Protein 5FZS (pdb70)

CATH classification: 1.25.40.10

Radius of gyration: 14.58 Å; Cα contacts (8 Å, |Δi|>4): 137; chains: 1; bounding box: 32×23×38 Å

Sequence (107 aa):
NSIKTLSNLANLLAQEGKAEEAIKYMRRKAVSLDPNNIKTLSNLANLLAQEGKAEEEAIKYMRKAVSLDPNNIKTLSNLAVLLAQEGKAEEAIKYMMRKAVSLIDKAAKG

B-factor: mean 29.06, std 10.61, range [14.78, 69.91]

Nearest PDB structures (foldseek):
  5fzr-assembly2_D  TM=9.666E-01  e=1.370E-12  synthetic construct
  5fzq-assembly1_B  TM=9.546E-01  e=1.231E-12  synthetic construct
  5fzr-assembly1_B  TM=9.623E-01  e=2.602E-12  synthetic construct
  3kd7-assembly1_A  TM=7.922E-01  e=3.896E-07  unidentified
  5dse-assembly2_C  TM=7.844E-01  e=1.251E-04  Homo sapiens

Structure (mmCIF, N/CA/C/O backbone):
data_5FZS
#
_entry.id   5FZS
#
_cell.length_a   64.752
_cell.length_b   64.752
_cell.length_c   86.833
_cell.angle_alpha   90.00
_cell.angle_beta   90.00
_cell.angle_gamma   120.00
#
_symmetry.space_group_name_H-M   'P 6 2 2'
#
loop_
_entity.id
_entity.type
_entity.pdbx_description
1 polymer 'DESIGNED TPR PROTEIN'
2 water water
#
loop_
_atom_site.group_PDB
_atom_site.id
_atom_site.type_symbol
_atom_site.label_atom_id
_atom_site.label_alt_id
_atom_site.label_comp_id
_atom_site.label_asym_id
_atom_site.label_entity_id
_atom_site.label_seq_id
_atom_site.pdbx_PDB_ins_code
_atom_site.Cartn_x
_atom_site.Cartn_y
_atom_site.Cartn_z
_atom_site.occupancy
_atom_site.B_iso_or_equiv
_atom_site.auth_seq_id
_atom_site.auth_comp_id
_atom_site.auth_asym_id
_atom_site.auth_atom_id
_atom_site.p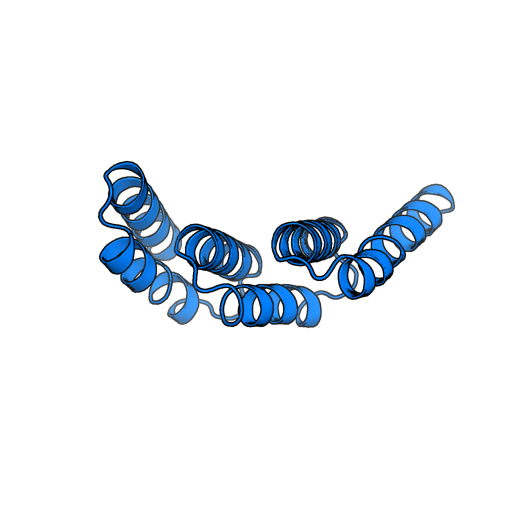dbx_PDB_model_num
ATOM 1 N N . ASN A 1 3 ? 27.717 20.516 2.706 1.00 58.42 1 ASN A N 1
ATOM 2 C CA . ASN A 1 3 ? 27.238 20.106 4.020 1.00 49.93 1 ASN A CA 1
ATOM 3 C C . ASN A 1 3 ? 25.838 19.487 3.930 1.00 44.11 1 ASN A C 1
ATOM 4 O O . ASN A 1 3 ? 24.834 20.197 3.847 1.00 36.63 1 ASN A O 1
ATOM 9 N N . SER A 1 4 ? 25.774 18.160 3.942 1.00 35.26 2 SER A N 1
ATOM 10 C CA . SER A 1 4 ? 24.499 17.469 3.780 1.00 33.12 2 SER A CA 1
ATOM 11 C C . SER A 1 4 ? 23.556 17.689 4.966 1.00 25.24 2 SER A C 1
ATOM 12 O O . SER A 1 4 ? 22.345 17.756 4.781 1.00 26.51 2 SER A O 1
ATOM 15 N N . ILE A 1 5 ? 24.099 17.790 6.177 1.00 22.26 3 ILE A N 1
ATOM 16 C CA . ILE A 1 5 ? 23.261 18.066 7.332 1.00 19.32 3 ILE A CA 1
ATOM 17 C C . ILE A 1 5 ? 22.610 19.437 7.171 1.00 21.92 3 ILE A C 1
ATOM 18 O O . ILE A 1 5 ? 21.417 19.602 7.440 1.00 22.92 3 ILE A O 1
ATOM 23 N N . LYS A 1 6 ? 23.393 20.403 6.691 1.00 25.78 4 LYS A N 1
ATOM 24 C CA . LYS A 1 6 ? 22.891 21.758 6.457 1.00 23.85 4 LYS A CA 1
ATOM 25 C C . LYS A 1 6 ? 21.765 21.745 5.422 1.00 20.91 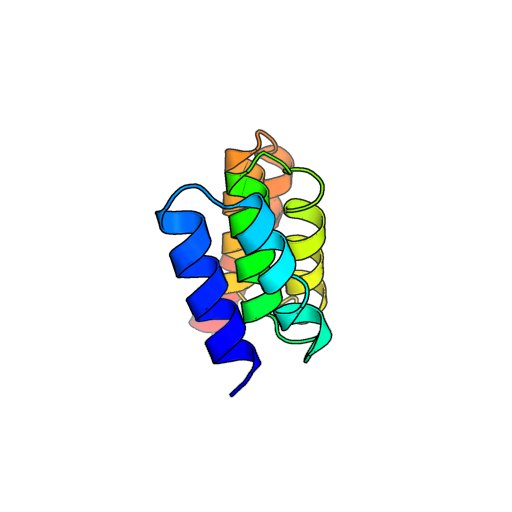4 LYS A C 1
ATOM 26 O O . LYS A 1 6 ? 20.692 22.307 5.645 1.00 23.09 4 LYS A O 1
ATOM 32 N N . THR A 1 7 ? 22.014 21.083 4.303 1.00 19.79 5 THR A N 1
ATOM 33 C CA . THR A 1 7 ? 21.050 21.031 3.206 1.00 19.66 5 THR A CA 1
ATOM 34 C C . THR A 1 7 ? 19.766 20.336 3.620 1.00 22.0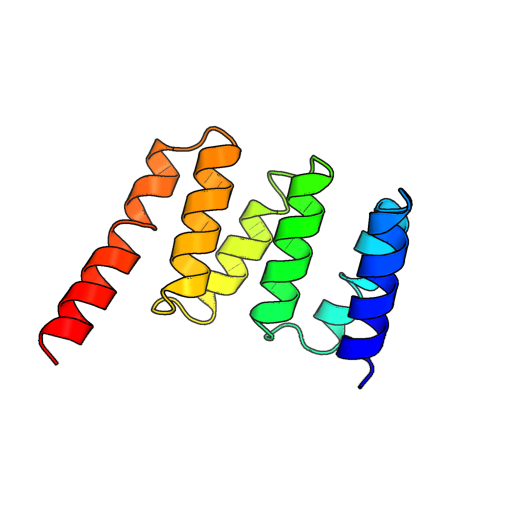6 5 THR A C 1
ATOM 35 O O . THR A 1 7 ? 18.662 20.803 3.305 1.00 23.03 5 THR A O 1
ATOM 39 N N . LEU A 1 8 ? 19.903 19.206 4.306 1.00 20.15 6 LEU A N 1
ATOM 40 C CA . LEU A 1 8 ? 18.739 18.490 4.789 1.00 17.42 6 LEU A CA 1
ATOM 41 C C . LEU A 1 8 ? 17.962 19.326 5.788 1.00 18.38 6 LEU A C 1
ATOM 42 O O . LEU A 1 8 ? 16.734 19.314 5.786 1.00 21.66 6 LEU A O 1
ATOM 47 N N . SER A 1 9 ? 18.681 20.032 6.659 1.00 17.92 7 SER A N 1
ATOM 48 C CA . SER A 1 9 ? 18.021 20.879 7.658 1.00 17.03 7 SER A CA 1
ATOM 49 C C . SER A 1 9 ? 17.300 22.040 6.993 1.00 20.03 7 SER A C 1
ATOM 50 O O . SER A 1 9 ? 16.188 22.394 7.392 1.00 21.03 7 SER A O 1
ATOM 53 N N . ASN A 1 10 ? 17.927 22.629 5.979 1.00 17.57 8 ASN A N 1
ATOM 54 C CA . ASN A 1 10 ? 17.290 23.722 5.233 1.00 17.85 8 ASN A CA 1
ATOM 55 C C . ASN A 1 10 ? 16.027 23.233 4.545 1.00 18.92 8 ASN A C 1
ATOM 56 O O . ASN A 1 10 ? 14.998 23.911 4.562 1.00 22.73 8 ASN A O 1
ATOM 61 N N . LEU A 1 11 ? 16.122 22.069 3.908 1.00 17.48 9 LEU A N 1
ATOM 62 C CA . LEU A 1 11 ? 14.992 21.485 3.208 1.00 17.64 9 LEU A CA 1
ATOM 63 C C . LEU A 1 11 ? 13.859 21.200 4.187 1.00 19.51 9 LEU A C 1
ATOM 64 O O . LEU A 1 11 ? 12.692 21.448 3.894 1.00 21.49 9 LEU A O 1
ATOM 69 N N . ALA A 1 12 ? 14.203 20.650 5.344 1.00 18.10 10 ALA A N 1
ATOM 70 C CA . ALA A 1 12 ? 13.179 20.348 6.347 1.00 18.33 10 ALA A CA 1
ATOM 71 C C . ALA A 1 12 ? 12.493 21.624 6.806 1.00 21.14 10 ALA A C 1
ATOM 72 O O . ALA A 1 12 ? 11.269 21.669 6.973 1.00 21.70 10 ALA A O 1
ATOM 74 N N . ASN A 1 13 ? 13.279 22.668 7.031 1.00 19.74 11 ASN A N 1
ATOM 75 C CA . ASN A 1 13 ? 12.699 23.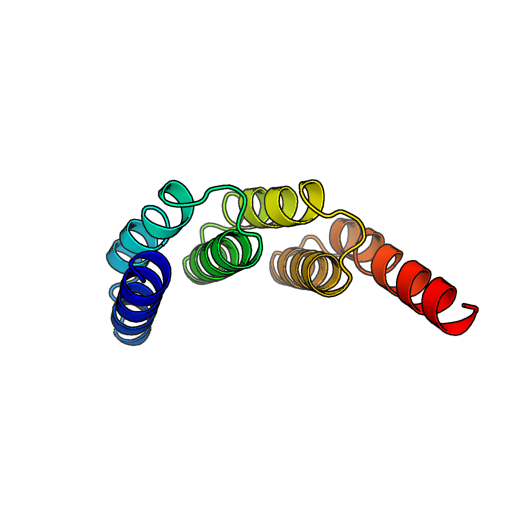940 7.440 1.00 25.98 11 ASN A CA 1
ATOM 76 C C . ASN A 1 13 ? 11.714 24.452 6.397 1.00 24.97 11 ASN A C 1
ATOM 77 O O . ASN A 1 13 ? 10.606 24.876 6.730 1.00 24.27 11 ASN A O 1
ATOM 82 N N . LEU A 1 14 ? 12.109 24.394 5.127 1.00 20.59 12 LEU A N 1
ATOM 83 C CA . LEU A 1 14 ? 11.257 24.874 4.047 1.00 21.12 12 LEU A CA 1
ATOM 84 C C . LEU A 1 14 ? 9.987 24.041 3.918 1.00 26.14 12 LEU A C 1
ATOM 85 O O . LEU A 1 14 ? 8.913 24.587 3.674 1.00 30.01 12 LEU A O 1
ATOM 90 N N . LEU A 1 15 ? 10.110 22.726 4.074 1.00 20.75 13 LEU A N 1
ATOM 91 C CA . LEU A 1 15 ? 8.943 21.848 3.995 1.00 19.46 13 LEU A CA 1
ATOM 92 C C . LEU A 1 15 ? 7.986 22.143 5.149 1.00 21.45 13 LEU A C 1
ATOM 93 O O . LEU A 1 15 ? 6.773 22.195 4.941 1.00 24.04 13 LEU A O 1
ATOM 98 N N . ALA A 1 16 ? 8.533 22.333 6.347 1.00 20.34 14 ALA A N 1
ATOM 99 C CA . ALA A 1 16 ? 7.697 22.591 7.532 1.00 20.80 14 ALA A CA 1
ATOM 100 C C . ALA A 1 16 ? 7.002 23.935 7.414 1.00 31.03 14 ALA A C 1
ATOM 101 O O . ALA A 1 16 ? 5.794 24.038 7.651 1.00 28.86 14 ALA A O 1
ATOM 103 N N . GLN A 1 17 ? 7.759 24.960 7.019 1.00 27.59 15 GLN A N 1
ATOM 104 C CA . GLN A 1 17 ? 7.200 26.302 6.838 1.00 30.72 15 GLN A CA 1
ATOM 105 C C . GLN A 1 17 ? 5.973 26.288 5.960 1.00 28.63 15 GLN A C 1
ATOM 106 O O . GLN A 1 17 ? 5.079 27.125 6.127 1.00 33.72 15 GLN A O 1
ATOM 112 N N . GLU A 1 18 ? 5.944 25.352 5.013 1.00 26.40 16 GLU A N 1
ATOM 113 C CA . GLU A 1 18 ? 4.882 25.251 4.032 1.00 31.82 16 GLU A CA 1
ATOM 114 C C . GLU A 1 18 ? 3.924 24.088 4.297 1.00 30.34 16 GLU A C 1
ATOM 115 O O . GLU A 1 18 ? 3.228 23.637 3.392 1.00 31.91 16 GLU A O 1
ATOM 121 N N . GLY A 1 19 ? 3.893 23.607 5.533 1.00 34.21 17 GLY A N 1
ATOM 122 C CA . GLY A 1 19 ? 2.894 22.621 5.913 1.00 37.50 17 GLY A CA 1
ATOM 123 C C . GLY A 1 19 ? 3.083 21.241 5.313 1.00 35.13 17 GLY A C 1
ATOM 124 O O . GLY A 1 19 ? 2.116 20.526 5.054 1.00 34.08 17 GLY A O 1
ATOM 125 N N . LYS A 1 20 ? 4.331 20.869 5.066 1.00 24.75 18 LYS A N 1
ATOM 126 C CA . LYS A 1 20 ? 4.645 19.489 4.716 1.00 24.83 18 LYS A CA 1
ATOM 127 C C . LYS A 1 20 ? 5.574 18.933 5.788 1.00 23.20 18 LYS A C 1
ATOM 128 O O . LYS A 1 20 ? 6.675 18.474 5.502 1.00 22.12 18 LYS A O 1
ATOM 134 N N . ALA A 1 21 ? 5.136 18.975 7.039 1.00 21.87 19 ALA A N 1
ATOM 135 C CA . ALA A 1 21 ? 6.059 18.651 8.119 1.00 21.48 19 ALA A CA 1
ATOM 136 C C . ALA A 1 21 ? 6.312 17.153 8.317 1.00 21.21 19 ALA A C 1
ATOM 137 O O . ALA A 1 21 ? 7.300 16.778 8.941 1.00 23.27 19 ALA A O 1
ATOM 139 N N . GLU A 1 22 ? 5.449 16.294 7.786 1.00 26.32 20 GLU A N 1
ATOM 140 C CA . GLU A 1 22 ? 5.747 14.866 7.777 1.00 29.56 20 GLU A CA 1
ATOM 141 C C . GLU A 1 22 ? 7.009 14.613 6.956 1.00 27.50 20 GLU A C 1
ATOM 142 O O . GLU A 1 22 ? 7.901 13.863 7.379 1.00 24.96 20 GLU A O 1
ATOM 144 N N . GLU A 1 23 ? 7.083 15.254 5.790 1.00 25.73 21 GLU A N 1
ATOM 145 C CA . GLU A 1 23 ? 8.277 15.203 4.957 1.00 24.06 21 GLU A CA 1
ATOM 146 C C . GLU A 1 23 ? 9.453 15.852 5.672 1.00 21.26 21 GLU A C 1
ATOM 147 O O . GLU A 1 23 ? 10.570 15.341 5.619 1.00 22.83 21 GLU A O 1
ATOM 150 N N . ALA A 1 24 ? 9.212 16.994 6.314 1.00 18.74 22 ALA A N 1
ATOM 151 C CA . ALA A 1 24 ? 10.267 17.676 7.055 1.00 15.87 22 ALA A CA 1
ATOM 152 C C . ALA A 1 24 ? 10.886 16.764 8.104 1.00 15.99 22 ALA A C 1
ATOM 153 O O . ALA A 1 24 ? 12.103 16.764 8.307 1.00 17.44 22 ALA A O 1
ATOM 155 N N . ILE A 1 25 ? 10.036 16.014 8.802 1.00 15.66 23 ILE A N 1
ATOM 156 C CA . ILE A 1 25 ? 10.527 15.102 9.834 1.00 15.96 23 ILE A CA 1
ATOM 157 C C . ILE A 1 25 ? 11.416 14.034 9.225 1.00 15.57 23 ILE A C 1
ATOM 158 O O . ILE A 1 25 ? 12.458 13.707 9.786 1.00 17.76 23 ILE A O 1
ATOM 163 N N . LYS A 1 26 ? 11.034 13.532 8.058 1.00 17.85 24 LYS A N 1
ATOM 164 C CA . LYS A 1 26 ? 11.854 12.524 7.394 1.00 19.19 24 LYS A CA 1
ATOM 165 C C . LYS A 1 26 ? 13.244 13.070 7.078 1.00 19.50 24 LYS A C 1
ATOM 166 O O . LYS A 1 26 ? 14.254 12.411 7.331 1.00 18.37 24 LYS A O 1
ATOM 172 N N . TYR A 1 27 ? 13.311 14.282 6.540 1.00 18.08 25 TYR A N 1
ATOM 173 C CA . TYR A 1 27 ? 14.619 14.846 6.222 1.00 15.52 25 TYR A CA 1
ATOM 174 C C . TYR A 1 27 ? 15.413 15.203 7.477 1.00 15.92 25 TYR A C 1
ATOM 175 O O . TYR A 1 27 ? 16.633 15.091 7.479 1.00 19.06 25 TYR A O 1
ATOM 184 N N . MET A 1 28 ? 14.743 15.616 8.553 1.00 16.10 26 MET A N 1
ATOM 185 C CA . MET A 1 28 ? 15.479 15.842 9.799 1.00 18.12 26 MET A CA 1
ATOM 186 C C . MET A 1 28 ? 16.014 14.541 10.385 1.00 18.24 26 MET A C 1
ATOM 187 O O . MET A 1 28 ? 17.102 14.528 10.973 1.00 19.64 26 MET A O 1
ATOM 192 N N . ARG A 1 29 ? 15.267 13.441 10.244 1.00 16.82 27 ARG A N 1
ATOM 193 C CA A ARG A 1 29 ? 15.754 12.144 10.710 0.50 18.24 27 ARG A CA 1
ATOM 194 C CA B ARG A 1 29 ? 15.756 12.146 10.707 0.50 18.23 27 ARG A CA 1
ATOM 195 C C . ARG A 1 29 ? 16.996 11.740 9.927 1.00 20.20 27 ARG A C 1
ATOM 196 O O . ARG A 1 29 ? 17.946 11.204 10.488 1.00 18.69 27 ARG A O 1
ATOM 211 N N . LYS A 1 30 ? 16.976 11.998 8.629 1.00 20.38 28 LYS A N 1
ATOM 212 C CA . LYS A 1 30 ? 18.138 11.731 7.799 1.00 17.32 28 LYS A CA 1
ATOM 213 C C . LYS A 1 30 ? 19.327 12.573 8.256 1.00 17.43 28 LYS A C 1
ATOM 214 O O . LYS A 1 30 ? 20.453 12.066 8.336 1.00 18.94 28 LYS A O 1
ATOM 220 N N . ALA A 1 31 ? 19.077 13.843 8.562 1.00 18.60 29 ALA A N 1
ATOM 221 C CA . ALA A 1 31 ? 20.123 14.724 9.073 1.00 20.81 29 ALA A CA 1
ATOM 222 C C . ALA A 1 31 ? 20.736 14.154 10.353 1.00 20.19 29 ALA A C 1
ATOM 223 O O . ALA A 1 31 ? 21.963 14.148 10.505 1.00 21.00 29 ALA A O 1
ATOM 225 N N . VAL A 1 32 ? 19.899 13.646 11.261 1.00 17.64 30 VAL A N 1
ATOM 226 C CA . VAL A 1 32 ? 20.419 12.991 12.466 1.00 21.38 30 VAL A CA 1
ATOM 227 C C . VAL A 1 32 ? 21.269 11.756 12.122 1.00 20.27 30 VAL A C 1
ATOM 228 O O . VAL A 1 32 ? 22.346 11.574 12.692 1.00 21.23 30 VAL A O 1
ATOM 232 N N . SER A 1 33 ? 20.828 10.908 11.178 1.00 19.24 31 SER A N 1
ATOM 233 C CA . SER A 1 33 ? 21.595 9.702 10.862 1.00 20.54 31 SER A CA 1
ATOM 234 C C . SER A 1 33 ? 22.986 10.028 10.350 1.00 21.62 31 SER A C 1
ATOM 235 O O . SER A 1 33 ? 23.929 9.264 10.555 1.00 24.89 31 SER A O 1
ATOM 238 N N . LEU A 1 34 ? 23.113 11.159 9.660 1.00 22.16 32 LEU A N 1
ATOM 239 C CA . LEU A 1 34 ? 24.414 11.551 9.139 1.00 22.26 32 LEU A CA 1
ATOM 240 C C . LEU A 1 34 ? 25.421 11.831 10.252 1.00 23.09 32 LEU A C 1
ATOM 241 O O . LEU A 1 34 ? 26.616 11.643 10.054 1.00 24.81 32 LEU A O 1
ATOM 246 N N . ASP A 1 35 ? 24.937 12.298 11.399 1.00 23.35 33 ASP A N 1
ATOM 247 C CA . ASP A 1 35 ? 25.790 12.516 12.575 1.00 24.72 33 ASP A CA 1
ATOM 248 C C . ASP A 1 35 ? 24.925 12.464 13.819 1.00 21.69 33 ASP A C 1
ATOM 249 O O . ASP A 1 35 ? 24.426 13.482 14.283 1.00 21.26 33 ASP A O 1
ATOM 254 N N . PRO A 1 36 ? 24.727 11.260 14.364 1.00 24.88 34 PRO A N 1
ATOM 255 C CA . PRO A 1 36 ? 23.740 11.078 15.440 1.00 23.20 34 PRO A CA 1
ATOM 256 C C . PRO A 1 36 ? 24.131 11.731 16.766 1.00 25.49 34 PRO A C 1
ATOM 257 O O . PRO A 1 36 ? 23.282 11.826 17.651 1.00 30.83 34 PRO A O 1
ATOM 261 N N . ASN A 1 37 ? 25.377 12.179 16.896 1.00 28.96 35 ASN A N 1
ATOM 262 C CA . ASN A 1 37 ? 25.827 12.821 18.131 1.00 31.82 35 ASN A CA 1
ATOM 263 C C . ASN A 1 37 ? 25.736 14.340 18.090 1.00 32.92 35 ASN A C 1
ATOM 264 O O . ASN A 1 37 ? 26.113 15.022 19.042 1.00 32.68 35 ASN A O 1
ATOM 269 N N . ASN A 1 38 ? 25.223 14.867 16.986 1.00 28.16 36 ASN A N 1
ATOM 270 C CA . ASN A 1 38 ? 25.083 16.299 16.820 1.00 24.89 36 ASN A CA 1
ATOM 271 C C . ASN A 1 38 ? 23.906 16.805 17.639 1.00 24.28 36 ASN A C 1
ATOM 272 O O . ASN A 1 38 ? 22.756 16.570 17.297 1.00 22.31 36 ASN A O 1
ATOM 277 N N . ILE A 1 39 ? 24.205 17.496 18.733 1.00 22.71 37 ILE A N 1
ATOM 278 C CA . ILE A 1 39 ? 23.183 17.973 19.662 1.00 18.08 37 ILE A CA 1
ATOM 279 C C . ILE A 1 39 ? 22.223 18.958 19.013 1.00 19.16 37 ILE A C 1
ATOM 280 O O . ILE A 1 39 ? 21.033 19.015 19.360 1.00 21.07 37 ILE A O 1
ATOM 285 N N . LYS A 1 40 ? 22.737 19.749 18.078 1.00 22.40 38 LYS A N 1
ATOM 286 C CA . LYS A 1 40 ? 21.896 20.727 17.411 1.00 19.94 38 LYS A CA 1
ATOM 287 C C . LYS A 1 40 ? 20.891 20.030 16.510 1.00 20.30 38 LYS A C 1
ATOM 288 O O . LYS A 1 40 ? 19.715 20.367 16.514 1.00 19.52 38 LYS A O 1
ATOM 294 N N . THR A 1 41 ? 21.339 19.041 15.752 1.00 18.65 39 THR A N 1
ATOM 295 C CA . THR A 1 41 ? 20.395 18.321 14.894 1.00 16.14 39 THR A CA 1
ATOM 296 C C . THR A 1 41 ? 19.344 17.612 15.741 1.00 16.14 39 THR A C 1
ATOM 297 O O . THR A 1 41 ? 18.147 17.618 15.417 1.00 17.92 39 THR A O 1
ATOM 301 N N . LEU A 1 42 ? 19.793 16.970 16.819 1.00 15.58 40 LEU A N 1
ATOM 302 C CA . LEU A 1 42 ? 18.863 16.299 17.724 1.00 16.11 40 LEU A CA 1
ATOM 303 C C . LEU A 1 42 ? 17.830 17.259 18.283 1.00 19.13 40 LEU A C 1
ATOM 304 O O . LEU A 1 42 ? 16.642 16.937 18.346 1.00 18.01 40 LEU A O 1
ATOM 309 N N . SER A 1 43 ? 18.277 18.445 18.682 1.00 17.14 41 SER A N 1
ATOM 310 C CA . SER A 1 43 ? 17.371 19.441 19.230 1.00 16.16 41 SER A CA 1
ATOM 311 C C . SER A 1 43 ? 16.400 19.953 18.191 1.00 17.13 41 SER A C 1
ATOM 312 O O . SER A 1 43 ? 15.223 20.154 18.477 1.00 16.51 41 SER A O 1
ATOM 315 N N . ASN A 1 44 ? 16.900 20.185 16.985 1.00 18.44 42 ASN A N 1
ATOM 316 C CA . ASN A 1 44 ? 16.031 20.660 15.922 1.00 18.49 42 ASN A CA 1
ATOM 317 C C . ASN A 1 44 ? 14.950 19.640 15.566 1.00 17.48 42 ASN A C 1
ATOM 318 O O . ASN A 1 44 ? 13.782 20.005 15.374 1.00 18.47 42 ASN A O 1
ATOM 323 N N . LEU A 1 45 ? 15.315 18.366 15.529 1.00 15.61 43 LEU A N 1
ATOM 324 C CA . LEU A 1 45 ? 14.340 17.319 15.263 1.00 14.78 43 LEU A CA 1
ATOM 325 C C . LEU A 1 45 ? 13.311 17.264 16.385 1.00 18.38 43 LEU A C 1
ATOM 326 O O . LEU A 1 45 ? 12.105 17.138 16.138 1.00 16.28 43 LEU A O 1
ATOM 331 N N . ALA A 1 46 ? 13.780 17.361 17.624 1.00 17.27 44 ALA A N 1
ATOM 332 C CA . ALA A 1 46 ? 12.869 17.317 18.766 1.00 17.60 44 ALA A CA 1
ATOM 333 C C . ALA A 1 46 ? 11.839 18.434 18.679 1.00 14.87 44 ALA A C 1
ATOM 334 O O . ALA A 1 46 ? 10.663 18.210 18.918 1.00 16.11 44 ALA A O 1
ATOM 336 N N . ASN A 1 47 ? 12.284 19.639 18.353 1.00 15.43 45 ASN A N 1
ATOM 337 C CA . ASN A 1 47 ? 11.390 20.782 18.285 1.00 19.22 45 ASN A CA 1
ATOM 338 C C . ASN A 1 47 ? 10.356 20.596 17.185 1.00 16.63 45 ASN A C 1
ATOM 339 O O . ASN A 1 47 ? 9.182 20.918 17.372 1.00 18.41 45 ASN A O 1
ATOM 344 N N . LEU A 1 48 ? 10.792 20.058 16.053 1.00 17.84 46 LEU A N 1
ATOM 345 C CA . LEU A 1 48 ? 9.882 19.771 14.945 1.00 16.54 46 LEU A CA 1
ATOM 346 C C . LEU A 1 48 ? 8.867 18.701 15.336 1.00 18.82 46 LEU A C 1
ATOM 347 O O . LEU A 1 48 ? 7.670 18.831 15.051 1.00 17.38 46 LEU A O 1
ATOM 352 N N . LEU A 1 49 ? 9.342 17.652 16.002 1.00 15.53 47 LEU A N 1
ATOM 353 C CA . LEU A 1 49 ? 8.452 16.604 16.464 1.00 16.24 47 LEU A CA 1
ATOM 354 C C . LEU A 1 49 ? 7.395 17.178 17.386 1.00 17.06 47 LEU A C 1
ATOM 355 O O . LEU A 1 49 ? 6.227 16.845 17.274 1.00 18.11 47 LEU A O 1
ATOM 360 N N . ALA A 1 50 ? 7.819 18.043 18.305 1.00 19.90 48 ALA A N 1
ATOM 361 C CA . ALA A 1 50 ? 6.899 18.628 19.285 1.00 19.12 48 ALA A CA 1
ATOM 362 C C . ALA A 1 50 ? 5.833 19.468 18.596 1.00 21.48 48 ALA A C 1
ATOM 363 O O . ALA A 1 50 ? 4.649 19.438 18.958 1.00 20.63 48 ALA A O 1
ATOM 365 N N . GLN A 1 51 ? 6.267 20.227 17.601 1.00 21.25 49 GLN A N 1
ATOM 366 C CA . GLN A 1 51 ? 5.366 21.076 16.828 1.00 19.29 49 GLN A CA 1
ATOM 367 C C . GLN A 1 51 ? 4.286 20.251 16.134 1.00 20.24 49 GLN A C 1
ATOM 368 O O . GLN A 1 51 ? 3.142 20.689 15.968 1.00 21.76 49 GLN A O 1
ATOM 374 N N . GLU A 1 52 ? 4.660 19.043 15.736 1.00 19.58 50 GLU A N 1
ATOM 375 C CA . GLU A 1 52 ? 3.753 18.170 15.004 1.00 20.51 50 GLU A CA 1
ATOM 376 C C . GLU A 1 52 ? 2.999 17.199 15.899 1.00 21.51 50 GLU A C 1
ATOM 377 O O . GLU A 1 52 ? 2.371 16.265 15.406 1.00 23.65 50 GLU A O 1
ATOM 383 N N . GLY A 1 53 ? 3.035 17.429 17.208 1.00 21.62 51 GLY A N 1
ATOM 384 C CA . GLY A 1 53 ? 2.193 16.671 18.125 1.00 24.97 51 GLY A CA 1
ATOM 385 C C . GLY A 1 53 ? 2.798 15.359 18.593 1.00 27.35 51 GLY A C 1
ATOM 386 O O . GLY A 1 53 ? 2.140 14.576 19.283 1.00 31.81 51 GLY A O 1
ATOM 387 N N . LYS A 1 54 ? 4.049 15.119 18.213 1.00 21.06 52 LYS A N 1
ATOM 388 C CA . LYS A 1 54 ? 4.743 13.900 18.618 1.00 20.56 52 LYS A CA 1
ATOM 389 C C . LYS A 1 54 ? 5.547 14.194 19.885 1.00 21.73 52 LYS A C 1
ATOM 390 O O . LYS A 1 54 ? 6.776 14.198 19.873 1.00 21.23 52 LYS A O 1
ATOM 396 N N . ALA A 1 55 ? 4.829 14.469 20.969 1.00 22.75 53 ALA A N 1
ATOM 397 C CA . ALA A 1 55 ? 5.434 15.012 22.181 1.00 24.58 53 ALA A CA 1
ATOM 398 C C . ALA A 1 55 ? 6.346 14.011 22.861 1.00 22.59 53 ALA A C 1
ATOM 399 O O . ALA A 1 55 ? 7.440 14.371 23.308 1.00 21.82 53 ALA A O 1
ATOM 401 N N . GLU A 1 56 ? 5.876 12.766 22.955 1.00 25.97 54 GLU A N 1
ATOM 402 C CA . GLU A 1 56 ? 6.650 11.687 23.566 1.00 25.65 54 GLU A CA 1
ATOM 403 C C . GLU A 1 56 ? 7.983 11.520 22.849 1.00 24.57 54 GLU A C 1
ATOM 404 O O . GLU A 1 56 ? 9.041 11.467 23.481 1.00 24.01 54 GLU A O 1
ATOM 407 N N . GLU A 1 57 ? 7.935 11.453 21.526 1.00 24.28 55 GLU A N 1
ATOM 408 C CA A GLU A 1 57 ? 9.154 11.290 20.753 0.50 23.77 55 GLU A CA 1
ATOM 409 C CA B GLU A 1 57 ? 9.148 11.307 20.724 0.50 24.19 55 GLU A CA 1
ATOM 410 C C . GLU A 1 57 ? 10.034 12.535 20.851 1.00 21.46 55 GLU A C 1
ATOM 411 O O . GLU A 1 57 ? 11.254 12.425 20.933 1.00 20.67 55 GLU A O 1
ATOM 422 N N . ALA A 1 58 ? 9.423 13.721 20.845 1.00 17.28 56 ALA A N 1
ATOM 423 C CA . ALA A 1 58 ? 10.196 14.953 20.969 1.00 17.86 56 ALA A CA 1
ATOM 424 C C . ALA A 1 58 ? 10.982 14.967 22.271 1.00 21.73 56 ALA A C 1
ATOM 425 O O . ALA A 1 58 ? 12.152 15.343 22.305 1.00 19.15 56 ALA A O 1
ATOM 427 N N . ILE A 1 59 ? 10.316 14.572 23.354 1.00 18.58 57 ILE A N 1
ATOM 428 C CA . ILE A 1 59 ? 10.954 14.578 24.657 1.00 17.63 57 ILE A CA 1
ATOM 429 C C . ILE A 1 59 ? 12.100 13.575 24.684 1.00 20.92 57 ILE A C 1
ATOM 430 O O . ILE A 1 59 ? 13.168 13.889 25.193 1.00 21.71 57 ILE A O 1
ATOM 435 N N . LYS A 1 60 ? 11.894 12.392 24.101 1.00 20.92 58 LYS A N 1
ATOM 436 C CA . LYS A 1 60 ? 12.962 11.398 23.987 1.00 21.97 58 LYS A CA 1
ATOM 437 C C . LYS A 1 60 ? 14.200 11.963 23.288 1.00 21.84 58 LYS A C 1
ATOM 438 O O . LYS A 1 60 ? 15.327 11.772 23.750 1.00 23.02 58 LYS A O 1
ATOM 444 N N . TYR A 1 61 ? 13.992 12.662 22.180 1.00 20.70 59 TYR A N 1
ATOM 445 C CA . TYR A 1 61 ? 15.120 13.178 21.421 1.00 17.47 59 TYR A CA 1
ATOM 446 C C . TYR A 1 61 ? 15.811 14.298 22.181 1.00 19.79 59 TYR A C 1
ATOM 447 O O . TYR A 1 61 ? 17.030 14.395 22.147 1.00 23.52 59 TYR A O 1
ATOM 456 N N . MET A 1 62 ? 15.041 15.122 22.885 1.00 18.13 60 MET A N 1
ATOM 457 C CA . MET A 1 62 ? 15.634 16.233 23.621 1.00 19.80 60 MET A CA 1
ATOM 458 C C . MET A 1 62 ? 16.379 15.708 24.846 1.00 19.05 60 MET A C 1
ATOM 459 O O . MET A 1 62 ? 17.447 16.220 25.201 1.00 24.76 60 MET A O 1
ATOM 464 N N . ARG A 1 63 ? 15.821 14.685 25.486 1.00 18.77 61 ARG A N 1
ATOM 465 C CA . ARG A 1 63 ? 16.522 14.008 26.576 1.00 18.73 61 ARG A CA 1
ATOM 466 C C . ARG A 1 63 ? 17.836 13.414 26.084 1.00 25.80 61 ARG A C 1
ATOM 467 O O . ARG A 1 63 ? 18.835 13.439 26.801 1.00 26.16 61 ARG A O 1
ATOM 471 N N . LYS A 1 64 ? 17.830 12.858 24.872 1.00 22.04 62 LYS A N 1
ATOM 472 C CA . LYS A 1 64 ? 19.048 12.286 24.315 1.00 22.58 62 LYS A CA 1
ATOM 473 C C . LYS A 1 64 ? 20.088 13.385 24.139 1.00 22.83 62 LYS A C 1
ATOM 474 O O . LYS A 1 64 ? 21.253 13.203 24.492 1.00 25.91 62 LYS A O 1
ATOM 480 N N . ALA A 1 65 ? 19.652 14.527 23.619 1.00 23.09 63 ALA A N 1
ATOM 481 C CA . ALA A 1 65 ? 20.551 15.654 23.410 1.00 20.33 63 ALA A CA 1
ATOM 482 C C . ALA A 1 65 ? 21.183 16.076 24.733 1.00 25.40 63 ALA A C 1
ATOM 483 O O . ALA A 1 65 ? 22.381 16.356 24.789 1.00 23.12 63 ALA A O 1
ATOM 485 N N . VAL A 1 66 ? 20.391 16.092 25.803 1.00 22.81 64 VAL A N 1
ATOM 486 C CA . VAL A 1 66 ? 20.940 16.385 27.136 1.00 19.72 64 VAL A CA 1
ATOM 487 C C . VAL A 1 66 ? 21.913 15.310 27.611 1.00 26.17 64 VAL A C 1
ATOM 488 O O . VAL A 1 66 ? 22.987 15.619 28.137 1.00 29.44 64 VAL A O 1
ATOM 492 N N . SER A 1 67 ? 21.544 14.044 27.441 1.00 26.70 65 SER A N 1
ATOM 493 C CA . SER A 1 67 ? 22.403 12.963 27.905 1.00 26.36 65 SER A CA 1
ATOM 494 C C . SER A 1 67 ? 23.790 13.014 27.266 1.00 23.73 65 SER A C 1
ATOM 495 O O . SER A 1 67 ? 24.775 12.598 27.878 1.00 30.75 65 SER A O 1
ATOM 498 N N . LEU A 1 68 ? 23.869 13.537 26.046 1.00 25.88 66 LEU A N 1
ATOM 499 C CA . LEU A 1 68 ? 25.136 13.590 25.316 1.00 25.08 66 LEU A CA 1
ATOM 500 C C . LEU A 1 68 ? 26.020 14.765 25.721 1.00 30.26 66 LEU A C 1
ATOM 501 O O . LEU A 1 68 ? 27.220 14.767 25.442 1.00 37.72 66 LEU A O 1
ATOM 506 N N . ASP A 1 69 ? 25.427 15.765 26.364 1.00 25.50 67 ASP A N 1
ATOM 507 C CA . ASP A 1 69 ? 26.197 16.834 27.016 1.00 28.33 67 ASP A CA 1
ATOM 508 C C . ASP A 1 69 ? 25.356 17.409 28.141 1.00 27.37 67 ASP A C 1
ATOM 509 O O . ASP A 1 69 ? 24.665 18.412 27.964 1.00 22.91 67 ASP A O 1
ATOM 514 N N . PRO A 1 70 ? 25.412 16.762 29.312 1.00 24.46 68 PRO A N 1
ATOM 515 C CA . PRO A 1 70 ? 24.481 17.005 30.418 1.00 24.71 68 PRO A CA 1
ATOM 516 C C . PRO A 1 70 ? 24.672 18.336 31.129 1.00 24.84 68 PRO A C 1
ATOM 517 O O . PRO A 1 70 ? 23.806 18.704 31.921 1.00 27.52 68 PRO A O 1
ATOM 521 N N . ASN A 1 71 ? 25.759 19.044 30.842 1.00 24.35 69 ASN A N 1
ATOM 522 C CA . ASN A 1 71 ? 26.024 20.321 31.494 1.00 23.77 69 ASN A CA 1
ATOM 523 C C . ASN A 1 71 ? 25.816 21.508 30.562 1.00 27.76 69 ASN A C 1
ATOM 524 O O . ASN A 1 71 ? 26.232 22.623 30.863 1.00 29.32 69 ASN A O 1
ATOM 529 N N . ASN A 1 72 ? 25.165 21.255 29.433 1.00 26.54 70 ASN A N 1
ATOM 530 C CA . ASN A 1 72 ? 24.870 22.292 28.445 1.00 23.43 70 ASN A CA 1
ATOM 531 C C . ASN A 1 72 ? 23.607 23.050 28.826 1.00 25.36 70 ASN A C 1
ATOM 532 O O . ASN A 1 72 ? 22.513 22.494 28.785 1.00 24.47 70 ASN A O 1
ATOM 537 N N . ILE A 1 73 ? 23.744 24.323 29.191 1.00 24.15 71 ILE A N 1
ATOM 538 C CA . ILE A 1 73 ? 22.584 25.046 29.704 1.00 19.97 71 ILE A CA 1
ATOM 539 C C . ILE A 1 73 ? 21.555 25.313 28.613 1.00 25.10 71 ILE A C 1
ATOM 540 O O . ILE A 1 73 ? 20.378 25.500 28.911 1.00 23.31 71 ILE A O 1
ATOM 545 N N . LYS A 1 74 ? 21.986 25.330 27.354 1.00 23.42 72 LYS A N 1
ATOM 546 C CA . LYS A 1 74 ? 21.051 25.538 26.257 1.00 21.71 72 LYS A CA 1
ATOM 547 C C . LYS A 1 74 ? 20.161 24.313 26.089 1.00 22.02 72 LYS A C 1
ATOM 548 O O . LYS A 1 74 ? 18.944 24.421 26.004 1.00 23.69 72 LYS A O 1
ATOM 550 N N . THR A 1 75 ? 20.778 23.140 26.057 1.00 21.58 73 THR A N 1
ATOM 551 C CA . THR A 1 75 ? 20.025 21.907 25.921 1.00 24.02 73 THR A CA 1
ATOM 552 C C . THR A 1 75 ? 19.109 21.690 27.131 1.00 24.96 73 THR A C 1
ATOM 553 O O . THR A 1 75 ? 17.949 21.309 26.982 1.00 23.21 73 THR A O 1
ATOM 557 N N . LEU A 1 76 ? 19.628 21.950 28.329 1.00 20.52 74 LEU A N 1
ATOM 558 C CA . LEU A 1 76 ? 18.832 21.783 29.545 1.00 19.96 74 LEU A CA 1
ATOM 559 C C . LEU A 1 76 ? 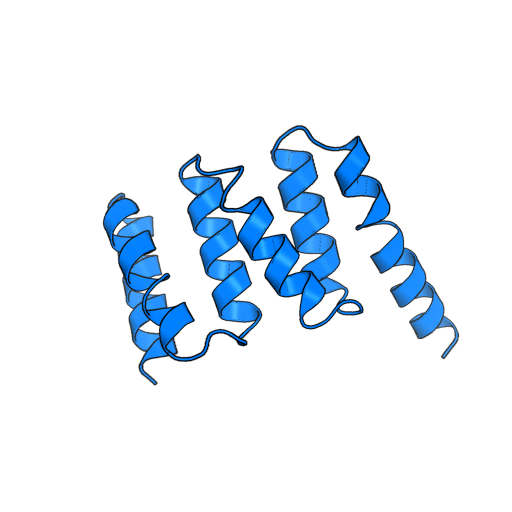17.618 22.679 29.548 1.00 21.05 74 LEU A C 1
ATOM 560 O O . LEU A 1 76 ? 16.522 22.227 29.873 1.00 22.79 74 LEU A O 1
ATOM 565 N N . SER A 1 77 ? 17.810 23.951 29.209 1.00 21.75 75 SER A N 1
ATOM 566 C CA . SER A 1 77 ? 16.696 24.888 29.234 1.00 22.32 75 SER A CA 1
ATOM 567 C C . SER A 1 77 ? 15.706 24.565 28.104 1.00 24.07 75 SER A C 1
ATOM 568 O O . SER A 1 77 ? 14.498 24.717 28.282 1.00 22.71 75 SER A O 1
ATOM 571 N N . ASN A 1 78 ? 16.199 24.084 26.963 1.00 21.05 76 ASN A N 1
ATOM 572 C CA . ASN A 1 78 ? 15.291 23.640 25.900 1.00 21.76 76 ASN A CA 1
ATOM 573 C C . ASN A 1 78 ? 14.445 22.445 26.329 1.00 19.96 76 ASN A C 1
ATOM 574 O O . ASN A 1 78 ? 13.248 22.378 26.028 1.00 22.05 76 ASN A O 1
ATOM 579 N N . LEU A 1 79 ? 15.052 21.496 27.037 1.00 19.27 77 LEU A N 1
ATOM 580 C CA . LEU A 1 79 ? 14.291 20.354 27.524 1.00 20.24 77 LEU A CA 1
ATOM 581 C C . LEU A 1 79 ? 13.252 20.809 28.527 1.00 21.56 77 LEU A C 1
ATOM 582 O O . LEU A 1 79 ? 12.117 20.350 28.492 1.00 21.50 77 LEU A O 1
ATOM 587 N N . ALA A 1 80 ? 13.638 21.721 29.411 1.00 22.11 78 ALA A N 1
ATOM 588 C CA . ALA A 1 80 ? 12.702 22.243 30.400 1.00 22.55 78 ALA A CA 1
ATOM 589 C C . ALA A 1 80 ? 11.527 22.941 29.727 1.00 24.73 78 ALA A C 1
ATOM 590 O O . ALA A 1 80 ? 10.374 22.749 30.109 1.00 22.52 78 ALA A O 1
ATOM 592 N N . VAL A 1 81 ? 11.818 23.755 28.718 1.00 22.50 79 VAL A N 1
ATOM 593 C CA . VAL A 1 81 ? 10.755 24.504 28.058 1.00 22.78 79 VAL A CA 1
ATOM 594 C C . VAL A 1 81 ? 9.828 23.541 27.333 1.00 21.13 79 VAL A C 1
ATOM 595 O O . VAL A 1 81 ? 8.606 23.684 27.393 1.00 26.67 79 VAL A O 1
ATOM 599 N N . LEU A 1 82 ? 10.415 22.544 26.679 1.00 24.47 80 LEU A N 1
ATOM 600 C CA . LEU A 1 82 ? 9.631 21.533 25.976 1.00 20.46 80 LEU A CA 1
ATOM 601 C C . LEU A 1 82 ? 8.732 20.769 26.943 1.00 25.74 80 LEU A C 1
ATOM 602 O O . LEU A 1 82 ? 7.542 20.607 26.698 1.00 25.87 80 LEU A O 1
ATOM 607 N N . LEU A 1 83 ? 9.298 20.291 28.044 1.00 22.57 81 LEU A N 1
ATOM 608 C CA . LEU A 1 83 ? 8.500 19.575 29.034 1.00 22.92 81 LEU A CA 1
ATOM 609 C C . LEU A 1 83 ? 7.379 20.435 29.601 1.00 29.24 81 LEU A C 1
ATOM 610 O O . LEU A 1 83 ? 6.257 19.968 29.760 1.00 29.34 81 LEU A O 1
ATOM 615 N N . ALA A 1 84 ? 7.675 21.694 29.901 1.00 25.55 82 ALA A N 1
ATOM 616 C CA . ALA A 1 84 ? 6.648 22.567 30.452 1.00 27.35 82 ALA A CA 1
ATOM 617 C C . ALA A 1 84 ? 5.517 22.770 29.451 1.00 27.55 82 ALA A C 1
ATOM 618 O O . ALA A 1 84 ? 4.337 22.715 29.814 1.00 32.70 82 ALA A O 1
ATOM 620 N N . GLN A 1 85 ? 5.877 23.019 28.196 1.00 26.48 83 GLN A N 1
ATOM 621 C CA . GLN A 1 85 ? 4.877 23.223 27.155 1.00 29.29 83 GLN A CA 1
ATOM 622 C C . GLN A 1 85 ? 4.035 21.976 26.927 1.00 33.73 83 GLN A C 1
ATOM 623 O O . GLN A 1 85 ? 2.900 22.071 26.463 1.00 35.01 83 GLN A O 1
ATOM 629 N N . GLU A 1 86 ? 4.583 20.811 27.260 1.00 30.65 84 GLU A N 1
ATOM 630 C CA . GLU A 1 86 ? 3.859 19.556 27.059 1.00 39.38 84 GLU A CA 1
ATOM 631 C C . GLU A 1 86 ? 3.138 19.074 28.317 1.00 47.03 84 GLU A C 1
ATOM 632 O O . GLU A 1 86 ? 2.731 17.915 28.399 1.00 49.17 84 GLU A O 1
ATOM 638 N N . GLY A 1 87 ? 2.981 19.965 29.292 1.00 46.15 85 GLY A N 1
ATOM 639 C CA . GLY A 1 87 ? 2.190 19.673 30.476 1.00 44.60 85 GLY A CA 1
ATOM 640 C C . GLY A 1 87 ? 2.910 18.903 31.566 1.00 43.51 85 GLY A C 1
ATOM 641 O O . GLY A 1 87 ? 2.277 18.363 32.472 1.00 51.05 85 GLY A O 1
ATOM 642 N N . LYS A 1 88 ? 4.235 18.856 31.488 1.00 32.95 86 LYS A N 1
ATOM 643 C CA . LYS A 1 88 ? 5.039 18.149 32.480 1.00 30.98 86 LYS A CA 1
ATOM 644 C C . LYS A 1 88 ? 5.934 19.128 33.228 1.00 32.15 86 LYS A C 1
ATOM 645 O O . LYS A 1 88 ? 7.146 18.941 33.310 1.00 32.92 86 LYS A O 1
ATOM 651 N N . ALA A 1 89 ? 5.323 20.179 33.766 1.00 37.12 87 ALA A N 1
ATOM 652 C C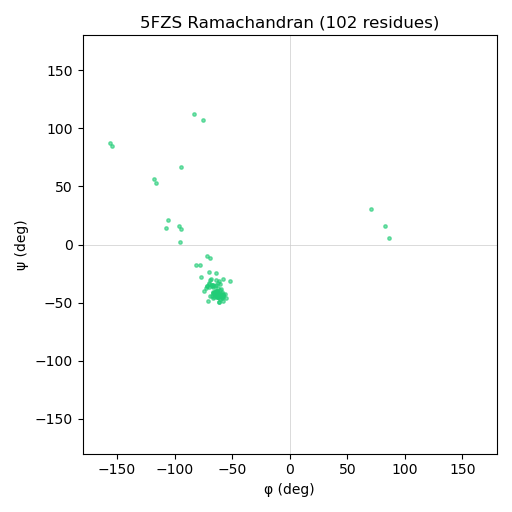A . ALA A 1 89 ? 6.058 21.245 34.442 1.00 30.20 87 ALA A CA 1
ATOM 653 C C . ALA A 1 89 ? 6.859 20.725 35.632 1.00 32.78 87 ALA A C 1
ATOM 654 O O . ALA A 1 89 ? 7.982 21.164 35.869 1.00 33.13 87 ALA A O 1
ATOM 656 N N . GLU A 1 90 ? 6.288 19.783 36.374 1.00 39.09 88 GLU A N 1
ATOM 657 C CA . GLU A 1 90 ? 6.976 19.206 37.521 1.00 38.35 88 GLU A CA 1
ATOM 658 C C . GLU A 1 90 ? 8.308 18.579 37.120 1.00 37.88 88 GLU A C 1
ATOM 659 O O . GLU A 1 90 ? 9.313 18.749 37.808 1.00 39.05 88 GLU A O 1
ATOM 661 N N . GLU A 1 91 ? 8.311 17.861 36.000 1.00 39.69 89 GLU A N 1
ATOM 662 C CA . GLU A 1 91 ? 9.534 17.257 35.477 1.00 38.59 89 GLU A CA 1
ATOM 663 C C . GLU A 1 91 ? 10.462 18.324 34.905 1.00 38.26 89 GLU A C 1
ATOM 664 O O . GLU A 1 91 ? 11.683 18.234 35.017 1.00 39.54 89 GLU A O 1
ATOM 666 N N . ALA A 1 92 ? 9.865 19.343 34.301 1.00 31.70 90 ALA A N 1
ATOM 667 C CA . ALA A 1 92 ? 10.613 20.401 33.642 1.00 27.70 90 ALA A CA 1
ATOM 668 C C . ALA A 1 92 ? 11.470 21.196 34.614 1.00 30.74 90 ALA A C 1
ATOM 669 O O . ALA A 1 92 ? 12.566 21.636 34.270 1.00 32.19 90 ALA A O 1
ATOM 671 N N . ILE A 1 93 ? 10.972 21.381 35.829 1.00 27.71 91 ILE A N 1
ATOM 672 C CA . ILE A 1 93 ? 11.627 22.299 36.748 1.00 29.10 91 ILE A CA 1
ATOM 673 C C . ILE A 1 93 ? 12.992 21.768 37.203 1.00 29.59 91 ILE A C 1
ATOM 674 O O . ILE A 1 93 ? 13.899 22.554 37.443 1.00 27.67 91 ILE A O 1
ATOM 679 N N . LYS A 1 94 ? 13.178 20.453 37.276 1.00 29.57 92 LYS A N 1
ATOM 680 C CA . LYS A 1 94 ? 14.479 19.969 37.730 1.00 28.71 92 LYS A CA 1
ATOM 681 C C . LYS A 1 94 ? 15.556 20.263 36.686 1.00 28.92 92 LYS A C 1
ATOM 682 O O . LYS A 1 94 ? 16.717 20.498 37.027 1.00 29.60 92 LYS A O 1
ATOM 688 N N . TYR A 1 95 ? 15.169 20.286 35.415 1.00 29.59 93 TYR A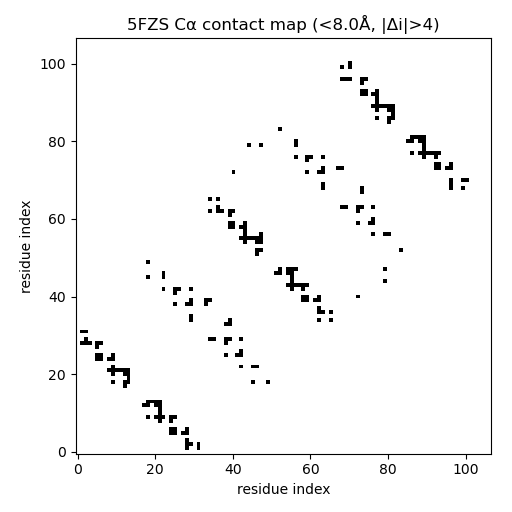 N 1
ATOM 689 C CA . TYR A 1 95 ? 16.131 20.562 34.351 1.00 25.88 93 TYR A CA 1
ATOM 690 C C . TYR A 1 95 ? 16.490 22.037 34.314 1.00 25.89 93 TYR A C 1
ATOM 691 O O . TYR A 1 95 ? 17.649 22.400 34.104 1.00 24.43 93 TYR A O 1
ATOM 700 N N . MET A 1 96 ? 15.514 22.909 34.519 1.00 24.17 94 MET A N 1
ATOM 701 C CA A MET A 1 96 ? 15.830 24.323 34.513 0.50 23.55 94 MET A CA 1
ATOM 702 C CA B MET A 1 96 ? 15.792 24.339 34.528 0.50 23.93 94 MET A CA 1
ATOM 703 C C . MET A 1 96 ? 16.587 24.708 35.775 1.00 24.52 94 MET A C 1
ATOM 704 O O . MET A 1 96 ? 17.427 25.602 35.746 1.00 22.90 94 MET A O 1
ATOM 713 N N . ARG A 1 97 ? 16.307 24.018 36.878 1.00 25.92 95 ARG A N 1
ATOM 714 C CA . ARG A 1 97 ? 17.045 24.265 38.110 1.00 25.67 95 ARG A CA 1
ATOM 715 C C . ARG A 1 97 ? 18.499 23.823 37.969 1.00 27.44 95 ARG A C 1
ATOM 716 O O . ARG A 1 97 ? 19.397 24.457 38.525 1.00 28.71 95 ARG A O 1
ATOM 724 N N . LYS A 1 98 ? 18.729 22.746 37.222 1.00 27.33 96 LYS A N 1
ATOM 725 C CA . LYS A 1 98 ? 20.096 22.314 36.947 1.00 26.72 96 LYS A CA 1
ATOM 726 C C . LYS A 1 98 ? 20.841 23.382 36.150 1.00 22.36 96 LYS A C 1
ATOM 727 O O . LYS A 1 98 ? 22.003 23.684 36.428 1.00 27.20 96 LYS A O 1
ATOM 733 N N . ALA A 1 99 ? 20.167 23.956 35.162 1.00 23.91 97 ALA A N 1
ATOM 734 C CA . ALA A 1 99 ? 20.753 25.024 34.366 1.00 20.34 97 ALA A CA 1
ATOM 735 C C . ALA A 1 99 ? 21.081 26.243 35.225 1.00 22.09 97 ALA A C 1
ATOM 736 O O . ALA A 1 99 ? 22.136 26.857 35.055 1.00 24.43 97 ALA A O 1
ATOM 738 N N . VAL A 1 100 ? 20.188 26.586 36.157 1.00 22.21 98 VAL A N 1
ATOM 739 C CA . VAL A 1 100 ? 20.456 27.674 37.096 1.00 22.92 98 VAL A CA 1
ATOM 740 C C . VAL A 1 100 ? 21.729 27.402 37.878 1.00 23.39 98 VAL A C 1
ATOM 741 O O . VAL A 1 100 ? 22.566 28.294 38.039 1.00 28.73 98 VAL A O 1
ATOM 745 N N . SER A 1 101 ? 21.869 26.170 38.353 1.00 26.38 99 SER A N 1
ATOM 746 C CA . SER A 1 101 ? 22.999 25.819 39.208 1.00 30.36 99 SER A CA 1
ATOM 747 C C . SER A 1 101 ? 24.304 25.888 38.424 1.00 26.63 99 SER A C 1
ATOM 748 O O . SER A 1 101 ? 25.351 26.258 38.971 1.00 30.64 99 SER A O 1
ATOM 751 N N . LEU A 1 102 ? 24.235 25.534 37.142 1.00 26.26 100 LEU A N 1
ATOM 752 C CA . LEU A 1 102 ? 25.401 25.610 36.264 1.00 26.12 100 LEU A CA 1
ATOM 753 C C . LEU A 1 102 ? 25.759 27.056 35.945 1.00 27.42 100 LEU A C 1
ATOM 754 O O . LEU A 1 102 ? 26.939 27.410 35.858 1.00 29.71 100 LEU A O 1
ATOM 759 N N . ILE A 1 103 ? 24.750 27.911 35.803 1.00 26.22 101 ILE A N 1
ATOM 760 C CA . ILE A 1 103 ? 25.014 29.337 35.653 1.00 28.70 101 ILE A CA 1
ATOM 761 C C . ILE A 1 103 ? 25.616 29.892 36.949 1.00 30.39 101 ILE A C 1
ATOM 762 O O . ILE A 1 103 ? 26.497 30.755 36.926 1.00 33.46 101 ILE A O 1
ATOM 767 N N . ASP A 1 104 ? 25.145 29.377 38.079 1.00 27.59 102 ASP A N 1
ATOM 768 C CA . ASP A 1 104 ? 25.649 29.835 39.367 1.00 32.47 102 ASP A CA 1
ATOM 769 C C . ASP A 1 104 ? 27.115 29.453 39.496 1.00 32.70 102 ASP A C 1
ATOM 770 O O . ASP A 1 104 ? 27.933 30.249 39.945 1.00 38.55 102 ASP A O 1
ATOM 775 N N . LYS A 1 105 ? 27.442 28.230 39.087 1.00 34.43 103 LYS A N 1
ATOM 776 C CA . LYS A 1 105 ? 28.828 27.787 39.099 1.00 33.92 103 LYS A CA 1
ATOM 777 C C . LYS A 1 105 ?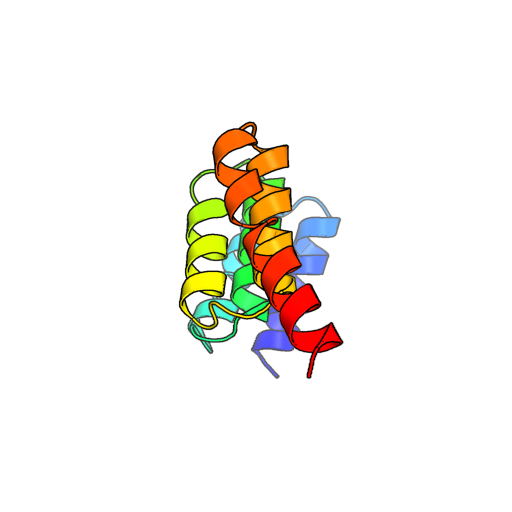 29.669 28.686 38.208 1.00 37.18 103 LYS A C 1
ATOM 778 O O . LYS A 1 105 ? 30.769 29.072 38.582 1.00 38.84 103 LYS A O 1
ATOM 784 N N . ALA A 1 106 ? 29.138 29.024 37.035 1.00 38.25 104 ALA A N 1
ATOM 785 C CA . ALA A 1 106 ? 29.859 29.878 36.093 1.00 37.07 104 ALA A CA 1
ATOM 786 C C . ALA A 1 106 ? 30.121 31.253 36.690 1.00 41.17 104 ALA A C 1
ATOM 787 O O . ALA A 1 106 ? 31.177 31.843 36.477 1.00 44.96 104 ALA A O 1
ATOM 789 N N . ALA A 1 107 ? 29.151 31.761 37.444 1.00 37.61 105 ALA A N 1
ATOM 790 C CA . ALA A 1 107 ? 29.281 33.067 38.066 1.00 38.17 105 ALA A CA 1
ATOM 791 C C . ALA A 1 107 ? 30.401 33.037 39.095 1.00 40.56 105 ALA A C 1
ATOM 792 O O . ALA A 1 107 ? 31.137 34.015 39.264 1.00 47.05 105 ALA A O 1
ATOM 794 N N . LYS A 1 108 ? 30.529 31.899 39.768 1.00 39.66 106 LYS A N 1
ATOM 795 C CA . LYS A 1 108 ? 31.553 31.728 40.796 1.00 46.49 106 LYS A CA 1
ATOM 796 C C . LYS A 1 108 ? 32.932 31.482 40.193 1.00 54.42 106 LYS A C 1
ATOM 797 O O . LYS A 1 108 ? 33.952 31.818 40.798 1.00 56.56 106 LYS A O 1
ATOM 803 N N . GLY A 1 109 ? 32.955 30.897 38.999 1.00 56.55 107 GLY A N 1
ATOM 804 C CA . GLY A 1 109 ? 34.202 30.593 38.323 1.00 61.89 107 GLY A CA 1
ATOM 805 C C . GLY A 1 109 ? 34.987 29.500 39.022 1.00 66.50 107 GLY A C 1
ATOM 806 O O . GLY A 1 109 ? 36.047 29.090 38.551 1.00 69.91 107 GLY A O 1
#

Foldseek 3Di:
DLLVVLQVVLVVCVVVPNNVVSLVSLVVSCVVPVLPLVSLLSSLVSCLVVVVLVVSLVSLVVSCVSPVLDLVSLLSSLVSCVVVVNNVVSVVSNVSSVVSVVVVVVD

Solvent-accessible surface area: 6294 Å² total; per-residue (Å²): 130,73,40,105,76,31,27,79,69,2,80,101,35,23,114,116,67,108,9,86,56,0,10,98,52,8,82,97,0,16,83,93,56,78,108,44,38,130,4,5,5,59,0,0,76,16,0,21,116,64,64,89,26,108,46,0,19,121,41,0,62,107,0,11,82,78,58,57,93,46,80,58,4,0,37,59,0,2,70,6,8,51,140,57,69,103,64,94,35,5,80,117,45,80,150,79,5,88,47,32,95,71,133,77,88,170,102

Secondary structure (DSSP, 8-state):
-HHHHHHHHHHHHHHTT-HHHHHHHHHHHHHH-TT-HHHHHHHHHHHHHTT-HHHHHHHHHHHHHHSTT-HHHHHHHHHHHHHTT-HHHHHHHHHHHHHHHHHHHH-